Protein AF-A0A6N6KX99-F1 (afdb_monomer_lite)

Secondary structure (DSSP, 8-state):
---HHHHHHHHHHHHHHHHHS------TTTHHHHHHHHHHHT--HHHHHHHHHHHHHHHHHHHHHHHHHHHHS-HHHHHHHHHHHTT--HHHHHHHHT--HHHHHHHHHHHHHHTT-SSHHHHHHHTTTS-HHHHHHHH-----

Sequence (144 aa):
MTSGFDYIFSNLSNAVQRELGVQIRLRSEHAPILQNWAAQENRALEDVLDELIANAIQQRIDAESMIERWAQLTRREREVVALFSIDKSRGEIAEILTIEHNTVKAHLRNAVQHLDCESTREMRQKLLHVDFGEWVGKNIHLPA

Radius of gyration: 21.87 Å; chains: 1; bounding box: 52×35×57 Å

Foldseek 3Di:
DQPPVNVLLCVVQVVCCVPPVDGDDDDPVCVVVLVVVCVVVVHDSNVSVVVVVVVVVVLVVLVVLQVVLLVVQDPLLNQLLLCVLVVDDLVLSCVQVVHDSVVSVVSLVVSCVSSVHPDSVRSSVNCNPPPSVVVCVVRGDGDD

pLDDT: mean 84.64, std 11.53, range [38.94, 97.88]

Structure (mmCIF, N/CA/C/O backbone):
data_AF-A0A6N6KX99-F1
#
_entry.id   AF-A0A6N6KX99-F1
#
loop_
_atom_site.group_PDB
_atom_site.id
_atom_site.type_symbol
_atom_site.label_atom_id
_atom_site.label_alt_id
_atom_site.label_comp_id
_atom_site.label_asym_id
_atom_site.label_entity_id
_atom_site.label_seq_id
_atom_site.pdbx_PDB_ins_code
_atom_site.Cartn_x
_atom_site.Cartn_y
_atom_site.Cartn_z
_atom_site.occupancy
_atom_site.B_iso_or_equiv
_atom_site.auth_seq_id
_atom_site.auth_comp_id
_atom_site.auth_asym_id
_atom_site.auth_atom_id
_atom_site.pdbx_PDB_model_num
ATOM 1 N N . MET A 1 1 ? -33.598 3.088 28.800 1.00 38.94 1 MET A N 1
ATOM 2 C CA . MET A 1 1 ? -32.234 2.592 29.059 1.00 38.94 1 MET A CA 1
ATOM 3 C C . MET A 1 1 ? -31.400 3.013 27.870 1.00 38.94 1 MET A C 1
ATOM 5 O O . MET A 1 1 ? -31.535 2.411 26.817 1.00 38.94 1 MET A O 1
ATOM 9 N N . THR A 1 2 ? -30.681 4.125 27.986 1.00 43.47 2 THR A N 1
ATOM 10 C CA . THR A 1 2 ? -29.724 4.572 26.967 1.00 43.47 2 THR A CA 1
ATOM 11 C C . THR A 1 2 ? -28.639 3.509 26.887 1.00 43.47 2 THR A C 1
ATOM 13 O O . THR A 1 2 ? -28.094 3.120 27.922 1.00 43.47 2 THR A O 1
ATOM 16 N N . SER A 1 3 ? -28.396 2.963 25.698 1.00 61.66 3 SER A N 1
ATOM 17 C CA . SER A 1 3 ? -27.330 1.979 25.542 1.00 61.66 3 SER A CA 1
ATOM 18 C C . SER A 1 3 ? -25.988 2.669 25.809 1.00 61.66 3 SER A C 1
ATOM 20 O O . SER A 1 3 ? -25.853 3.869 25.560 1.00 61.66 3 SER A O 1
ATOM 22 N N . GLY A 1 4 ? -24.982 1.940 26.305 1.00 58.44 4 GLY A N 1
ATOM 23 C CA . GLY A 1 4 ? -23.628 2.499 26.454 1.00 58.44 4 GLY A CA 1
ATOM 24 C C . GLY A 1 4 ? -23.116 3.116 25.144 1.00 58.44 4 GLY A C 1
ATOM 25 O O . GLY A 1 4 ? -22.428 4.128 25.157 1.00 58.44 4 GLY A O 1
ATOM 26 N N . PHE A 1 5 ? -23.577 2.589 24.007 1.00 59.16 5 PHE A N 1
ATOM 27 C CA . PHE A 1 5 ? -23.305 3.106 22.671 1.00 59.16 5 PHE A CA 1
ATOM 28 C C . PHE A 1 5 ? -23.847 4.522 22.422 1.00 59.16 5 PHE A C 1
ATOM 30 O O . PHE A 1 5 ? -23.134 5.345 21.856 1.00 59.16 5 PHE A O 1
ATOM 37 N N . ASP A 1 6 ? -25.063 4.842 22.872 1.00 60.97 6 ASP A N 1
ATOM 38 C CA . ASP A 1 6 ? -25.656 6.172 22.662 1.00 60.97 6 ASP A CA 1
ATOM 39 C C . ASP A 1 6 ? -24.866 7.261 23.398 1.00 60.97 6 ASP A C 1
ATOM 41 O O . ASP A 1 6 ? -24.700 8.373 22.895 1.00 60.97 6 ASP A O 1
ATOM 45 N N . TYR A 1 7 ? -24.342 6.930 24.580 1.00 61.94 7 TYR A N 1
ATOM 46 C CA . TYR A 1 7 ? -23.499 7.826 25.370 1.00 61.94 7 TYR A CA 1
ATOM 47 C C . TYR A 1 7 ? -22.131 8.046 24.707 1.00 61.94 7 TYR A C 1
ATOM 49 O O . TYR A 1 7 ? -21.669 9.181 24.585 1.00 61.94 7 TYR A O 1
ATOM 57 N N . ILE A 1 8 ? -21.520 6.973 24.204 1.00 61.31 8 ILE A N 1
ATOM 58 C CA . ILE A 1 8 ? -20.190 6.995 23.584 1.00 61.31 8 ILE A CA 1
ATOM 59 C C . ILE A 1 8 ? -20.206 7.691 22.227 1.00 61.31 8 ILE A C 1
ATOM 61 O O . ILE A 1 8 ? -19.396 8.584 21.979 1.00 61.31 8 ILE A O 1
ATOM 65 N N . PHE A 1 9 ? -21.164 7.346 21.364 1.00 64.88 9 PHE A N 1
ATOM 66 C CA . PHE A 1 9 ? -21.318 7.998 20.068 1.00 64.88 9 PHE A CA 1
ATOM 67 C C . PHE A 1 9 ? -21.608 9.488 20.230 1.00 64.88 9 PHE A C 1
ATOM 69 O O . PHE A 1 9 ? -21.065 10.304 19.489 1.00 64.88 9 PHE A O 1
ATOM 76 N N . SER A 1 10 ? -22.398 9.858 21.242 1.00 64.88 10 SER A N 1
ATOM 77 C CA . SER A 1 10 ? -22.610 11.263 21.578 1.00 64.88 10 SER A CA 1
ATOM 78 C C . SER A 1 10 ? -21.299 11.942 21.967 1.00 64.88 10 SER A C 1
ATOM 80 O O . SER A 1 10 ? -21.032 13.032 21.482 1.00 64.88 10 SER A O 1
ATOM 82 N N . ASN A 1 11 ? -20.445 11.314 22.780 1.00 67.38 11 ASN A N 1
ATOM 83 C CA . ASN A 1 11 ? -19.162 11.901 23.179 1.00 67.38 11 ASN A CA 1
ATOM 84 C C . ASN A 1 11 ? -18.187 12.059 22.006 1.00 67.38 11 ASN A C 1
ATOM 86 O O . ASN A 1 11 ? -17.664 13.155 21.812 1.00 67.38 11 ASN A O 1
ATOM 90 N N . LEU A 1 12 ? -18.007 11.021 21.186 1.00 67.44 12 LEU A N 1
ATOM 91 C CA . LEU A 1 12 ? -17.147 11.069 20.001 1.00 67.44 12 LEU A CA 1
ATOM 92 C C . LEU A 1 12 ? -17.678 12.068 18.962 1.00 67.44 12 LEU A C 1
ATOM 94 O O . LEU A 1 12 ? -16.941 12.925 18.480 1.00 67.44 12 LEU A O 1
ATOM 98 N N . SER A 1 13 ? -18.980 12.026 18.664 1.00 70.81 13 SER A N 1
ATOM 99 C CA . SER A 1 13 ? -19.617 12.989 17.762 1.00 70.81 13 SER A CA 1
ATOM 100 C C . SER A 1 13 ? -19.522 14.416 18.301 1.00 70.81 13 SER A C 1
ATOM 102 O O . SER A 1 13 ? -19.369 15.342 17.510 1.00 70.81 13 SER A O 1
ATOM 104 N N . ASN A 1 14 ? -19.610 14.619 19.618 1.00 69.38 14 ASN A N 1
ATOM 105 C CA . ASN A 1 14 ? -19.468 15.936 20.235 1.00 69.38 14 ASN A CA 1
ATOM 106 C C . ASN A 1 14 ? -18.024 16.440 20.178 1.00 69.38 14 ASN A C 1
ATOM 108 O O . ASN A 1 14 ? -17.819 17.624 19.920 1.00 69.38 14 ASN A O 1
ATOM 112 N N . ALA A 1 15 ? -17.036 15.575 20.418 1.00 69.12 15 ALA A N 1
ATOM 113 C CA . ALA A 1 15 ? -15.623 15.923 20.309 1.00 69.12 15 ALA A CA 1
ATOM 114 C C . ALA A 1 15 ? -15.286 16.344 18.873 1.00 69.12 15 ALA A C 1
ATOM 116 O O . ALA A 1 15 ? -14.822 17.461 18.653 1.00 69.12 15 ALA A O 1
ATOM 117 N N . VAL A 1 16 ? -15.664 15.527 17.886 1.00 68.31 16 VAL A N 1
ATOM 118 C CA . VAL A 1 16 ? -15.433 15.842 16.470 1.00 68.31 16 VAL A CA 1
ATOM 119 C C . VAL A 1 16 ? -16.204 17.087 16.025 1.00 68.31 16 VAL A C 1
ATOM 121 O O . VAL A 1 16 ? -15.660 17.927 15.308 1.00 68.31 16 VAL A O 1
ATOM 124 N N . GLN A 1 17 ? -17.437 17.279 16.496 1.00 70.75 17 GLN A N 1
ATOM 125 C CA . GLN A 1 17 ? -18.192 18.497 16.205 1.00 70.75 17 GLN A CA 1
ATOM 126 C C . GLN A 1 17 ? -17.527 19.749 16.796 1.00 70.75 17 GLN A C 1
ATOM 128 O O . GLN A 1 17 ? -17.575 20.805 16.170 1.00 70.75 17 GLN A O 1
ATOM 133 N N . ARG A 1 18 ? -16.936 19.665 17.993 1.00 74.94 18 ARG A N 1
ATOM 134 C CA . ARG A 1 18 ? -16.252 20.801 18.633 1.00 74.94 18 ARG A CA 1
ATOM 135 C C . ARG A 1 18 ? -14.935 21.139 17.953 1.00 74.94 18 ARG A C 1
ATOM 137 O O . ARG A 1 18 ? -14.651 22.316 17.769 1.00 74.94 18 ARG A O 1
ATOM 144 N N . GLU A 1 19 ? -14.146 20.127 17.616 1.00 82.12 19 GLU A N 1
ATOM 145 C CA . GLU A 1 19 ? -12.802 20.330 17.075 1.00 82.12 19 GLU A CA 1
ATOM 146 C C . GLU A 1 19 ? -12.813 20.610 15.573 1.00 82.12 19 GLU A C 1
ATOM 148 O O . GLU A 1 19 ? -12.091 21.485 15.104 1.00 82.12 19 GLU A O 1
ATOM 153 N N . LEU A 1 20 ? -13.656 19.901 14.819 1.00 74.81 20 LEU A N 1
ATOM 154 C CA . LEU A 1 20 ? -13.657 19.942 13.356 1.00 74.81 20 LEU A CA 1
ATOM 155 C C . LEU A 1 20 ? -14.934 20.551 12.767 1.00 74.81 20 LEU A C 1
ATOM 157 O O . LEU A 1 20 ? -15.001 20.780 11.563 1.00 74.81 20 LEU A O 1
ATOM 161 N N . GLY A 1 21 ? -15.962 20.823 13.577 1.00 75.00 21 GLY A N 1
ATOM 162 C CA . GLY A 1 21 ? -17.228 21.381 13.091 1.00 75.00 21 GLY A CA 1
ATOM 163 C C . GLY A 1 21 ? -18.085 20.397 12.287 1.00 75.00 21 GLY A C 1
ATOM 164 O O . GLY A 1 21 ? -19.087 20.811 11.702 1.00 75.00 21 GLY A O 1
ATOM 165 N N . VAL A 1 22 ? -17.715 19.112 12.254 1.00 73.19 22 VAL A N 1
ATOM 166 C CA . VAL A 1 22 ? -18.356 18.077 11.430 1.00 73.19 22 VAL A CA 1
ATOM 167 C C . VAL A 1 22 ? -19.142 17.097 12.298 1.00 73.19 22 VAL A C 1
ATOM 169 O O . VAL A 1 22 ? -18.647 16.609 13.311 1.00 73.19 22 VAL A O 1
ATOM 172 N N . GLN A 1 23 ? -20.351 16.740 11.854 1.00 7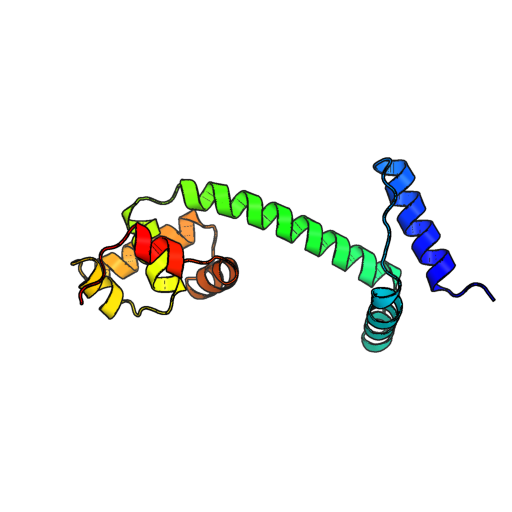0.75 23 GLN A N 1
ATOM 173 C CA . GLN A 1 23 ? -21.107 15.632 12.436 1.00 70.75 23 GLN A CA 1
ATOM 174 C C . GLN A 1 23 ? -20.702 14.313 11.779 1.00 70.75 23 GLN A C 1
ATOM 176 O O . GLN A 1 23 ? -20.967 14.095 10.593 1.00 70.75 23 GLN A O 1
ATOM 181 N N . ILE A 1 24 ? -20.120 13.403 12.557 1.00 69.00 24 ILE A N 1
ATOM 182 C CA . ILE A 1 24 ? -19.917 12.022 12.115 1.00 69.00 24 ILE A CA 1
ATOM 183 C C . ILE A 1 24 ? -21.241 11.274 12.253 1.00 69.00 24 ILE A C 1
ATOM 185 O O . ILE A 1 24 ? -21.887 11.334 13.293 1.00 69.00 24 ILE A O 1
ATOM 189 N N . ARG A 1 25 ? -21.644 10.543 11.208 1.00 69.25 25 ARG A N 1
ATOM 190 C CA . ARG A 1 25 ? -22.772 9.604 11.256 1.00 69.25 25 ARG A CA 1
ATOM 191 C C . ARG A 1 25 ? -22.254 8.183 11.086 1.00 69.25 25 ARG A C 1
ATOM 193 O O . ARG A 1 25 ? -21.885 7.798 9.979 1.00 69.25 25 ARG A O 1
ATOM 200 N N . LEU A 1 26 ? -22.265 7.397 12.161 1.00 68.44 2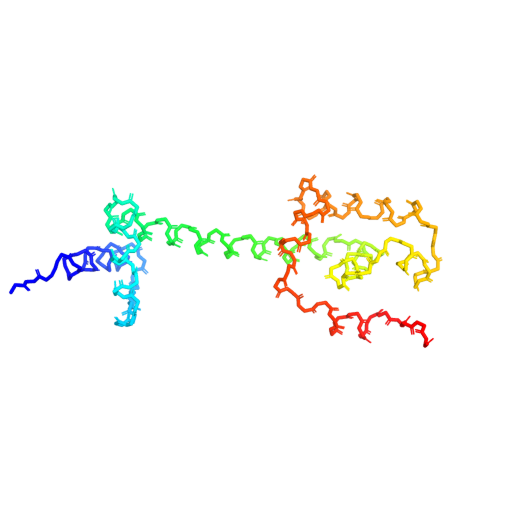6 LEU A N 1
ATOM 201 C CA . LEU A 1 26 ? -22.137 5.947 12.044 1.00 68.44 26 LEU A CA 1
ATOM 202 C C . LEU A 1 26 ? -23.463 5.389 11.541 1.00 68.44 26 LEU A C 1
ATOM 204 O O . LEU A 1 26 ? -24.526 5.692 12.086 1.00 68.44 26 LEU A O 1
ATOM 208 N N . ARG A 1 27 ? -23.408 4.577 10.487 1.00 72.88 27 ARG A N 1
ATOM 209 C CA . ARG A 1 27 ? -24.589 3.838 10.050 1.00 72.88 27 ARG A CA 1
ATOM 210 C C . ARG A 1 27 ? -24.924 2.760 11.081 1.00 72.88 27 ARG A C 1
ATOM 212 O O . ARG A 1 27 ? -24.023 2.159 11.671 1.00 72.88 27 ARG A O 1
ATOM 219 N N . SER A 1 28 ? -26.214 2.527 11.308 1.00 68.31 28 SER A N 1
ATOM 220 C CA . SER A 1 28 ? -26.716 1.649 12.374 1.00 68.31 28 SER A CA 1
ATOM 221 C C . SER A 1 28 ? -26.226 0.203 12.259 1.00 68.31 28 SER A C 1
ATOM 223 O O . SER A 1 28 ? -26.098 -0.483 13.268 1.00 68.31 28 SER A O 1
ATOM 225 N N . GLU A 1 29 ? -25.903 -0.253 11.048 1.00 78.88 29 GLU A N 1
ATOM 226 C CA . GLU A 1 29 ? -25.367 -1.588 10.778 1.00 78.88 29 GLU A CA 1
ATOM 227 C C . GLU A 1 29 ? -23.961 -1.828 11.355 1.00 78.88 29 GLU A C 1
ATOM 229 O O . GLU A 1 29 ? -23.587 -2.976 11.584 1.00 78.88 29 GLU A O 1
ATOM 234 N N . HIS A 1 30 ? -23.183 -0.777 11.630 1.00 80.56 30 HIS A N 1
ATOM 235 C CA . HIS A 1 30 ? -21.811 -0.917 12.133 1.00 80.56 30 HIS A CA 1
ATOM 236 C C . HIS A 1 30 ? -21.747 -1.062 13.658 1.00 80.56 30 HIS A C 1
ATOM 238 O O . HIS A 1 30 ? -20.817 -1.669 14.183 1.00 80.56 30 HIS A O 1
ATOM 244 N N . ALA A 1 31 ? -22.752 -0.555 14.377 1.00 77.00 31 ALA A N 1
ATOM 245 C CA . ALA A 1 31 ? -22.805 -0.586 15.837 1.00 77.00 31 ALA A CA 1
ATOM 246 C C . ALA A 1 31 ? -22.659 -1.998 16.447 1.00 77.00 31 ALA A C 1
ATOM 248 O O . ALA A 1 31 ? -21.797 -2.170 17.312 1.00 77.00 31 ALA A O 1
ATOM 249 N N . PRO A 1 32 ? -23.417 -3.028 16.011 1.00 82.19 32 PRO A N 1
ATOM 250 C CA . PRO A 1 32 ? -23.274 -4.367 16.584 1.00 82.19 32 PRO A CA 1
ATOM 251 C C . PRO A 1 32 ? -21.918 -5.011 16.262 1.00 82.19 32 PRO A C 1
ATOM 253 O O . PRO A 1 32 ? -21.420 -5.806 17.054 1.00 82.19 32 PRO A O 1
ATOM 256 N N . ILE A 1 33 ? -21.300 -4.656 15.130 1.00 85.81 33 ILE A N 1
ATOM 257 C CA . ILE A 1 33 ? -19.975 -5.159 14.741 1.00 85.81 33 ILE A CA 1
ATOM 258 C C . ILE A 1 33 ? -18.918 -4.623 15.711 1.00 85.81 33 ILE A C 1
ATOM 260 O O . ILE A 1 33 ? -18.164 -5.402 16.287 1.00 85.81 33 ILE A O 1
ATOM 264 N N . LEU A 1 34 ? -18.921 -3.309 15.948 1.00 84.12 34 LEU A N 1
ATOM 265 C CA . LEU A 1 34 ? -17.957 -2.650 16.830 1.00 84.12 34 LEU A CA 1
ATOM 266 C C . LEU A 1 34 ? -18.102 -3.102 18.288 1.00 84.12 34 LEU A C 1
ATOM 268 O O . LEU A 1 34 ? -17.105 -3.340 18.963 1.00 84.12 34 LEU A O 1
ATOM 272 N N . GLN A 1 35 ? -19.338 -3.283 18.764 1.00 83.75 35 GLN A N 1
ATOM 273 C CA . GLN A 1 35 ? -19.590 -3.825 20.103 1.00 83.75 35 GLN A CA 1
ATOM 274 C C . GLN A 1 35 ? -19.068 -5.256 20.253 1.00 83.75 35 GLN A C 1
ATOM 276 O O . GLN A 1 35 ? -18.515 -5.598 21.294 1.00 83.75 35 GLN A O 1
ATOM 281 N N . ASN A 1 36 ? -19.228 -6.088 19.221 1.00 88.88 36 ASN A N 1
ATOM 282 C CA . ASN A 1 36 ? -18.717 -7.453 19.237 1.00 88.88 36 ASN A CA 1
ATOM 283 C C . ASN A 1 36 ? -17.182 -7.475 19.257 1.00 88.88 36 ASN A C 1
ATOM 285 O O . ASN A 1 36 ? -16.610 -8.237 20.025 1.00 88.88 36 ASN A O 1
ATOM 289 N N . TRP A 1 37 ? -16.513 -6.613 18.486 1.00 88.81 37 TRP A N 1
ATOM 290 C CA . TRP A 1 37 ? -15.050 -6.486 18.525 1.00 88.81 37 TRP A CA 1
ATOM 291 C C . TRP A 1 37 ? -14.549 -6.038 19.898 1.00 88.81 37 TRP A C 1
ATOM 293 O O . TRP A 1 37 ? -13.710 -6.711 20.488 1.00 88.81 37 TRP A O 1
ATOM 303 N N . ALA A 1 38 ? -15.140 -4.982 20.464 1.00 89.00 38 ALA A N 1
ATOM 304 C CA . ALA A 1 38 ? -14.801 -4.511 21.807 1.00 89.00 38 ALA A CA 1
ATOM 305 C C . ALA A 1 38 ? -14.986 -5.612 22.869 1.00 89.00 38 ALA A C 1
ATOM 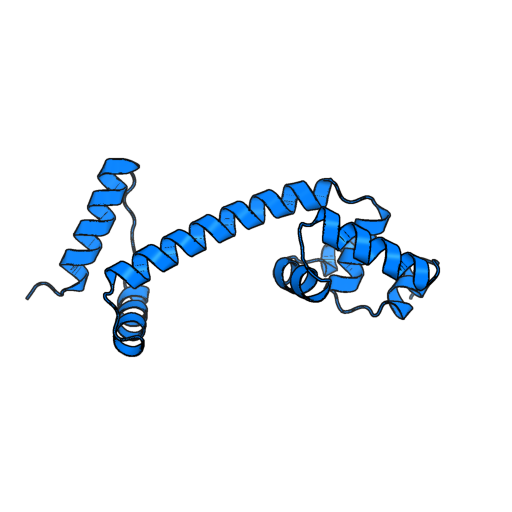307 O O . ALA A 1 38 ? -14.112 -5.827 23.710 1.00 89.00 38 ALA A O 1
ATOM 308 N N . ALA A 1 39 ? -16.089 -6.367 22.794 1.00 90.00 39 ALA A N 1
ATOM 309 C CA . ALA A 1 39 ? -16.358 -7.480 23.701 1.00 90.00 39 ALA A CA 1
ATOM 310 C C . ALA A 1 39 ? -15.381 -8.655 23.516 1.00 90.00 39 ALA A C 1
ATOM 312 O O . ALA A 1 39 ? -14.932 -9.228 24.506 1.00 90.00 39 ALA A O 1
ATOM 313 N N . GLN A 1 40 ? -15.039 -9.011 22.273 1.00 90.75 40 GLN A N 1
ATOM 314 C CA . GLN A 1 40 ? -14.086 -10.085 21.963 1.00 90.75 40 GLN A CA 1
ATOM 315 C C . GLN A 1 40 ? -12.670 -9.755 22.431 1.00 90.75 40 GLN A C 1
ATOM 317 O O . GLN A 1 40 ? -11.968 -10.630 22.931 1.00 90.75 40 GLN A O 1
ATOM 322 N N . GLU A 1 41 ? -12.263 -8.496 22.291 1.00 87.75 41 GLU A N 1
ATOM 323 C CA . GLU A 1 41 ? -10.940 -8.019 22.689 1.00 87.75 41 GLU A CA 1
ATOM 324 C C . GLU A 1 41 ? -10.872 -7.604 24.167 1.00 87.75 41 GLU A C 1
ATOM 326 O O . GLU A 1 41 ? -9.792 -7.294 24.666 1.00 87.75 41 GLU A O 1
ATOM 331 N N . ASN A 1 42 ? -12.004 -7.623 24.884 1.00 91.44 42 ASN A N 1
ATOM 332 C CA . ASN A 1 42 ? -12.142 -7.129 26.256 1.00 91.44 42 ASN A CA 1
ATOM 333 C C . ASN A 1 42 ? -11.608 -5.687 26.418 1.00 91.44 42 ASN A C 1
ATOM 335 O O . ASN A 1 42 ? -10.866 -5.378 27.353 1.00 91.44 42 ASN A O 1
ATOM 339 N N . ARG A 1 43 ? -11.975 -4.813 25.475 1.00 87.88 43 ARG A N 1
ATOM 340 C CA . ARG A 1 43 ? -11.575 -3.398 25.400 1.00 87.88 43 ARG A CA 1
ATOM 341 C C . ARG A 1 43 ? -12.795 -2.484 25.476 1.00 87.88 43 ARG A C 1
ATOM 343 O O . ARG A 1 43 ? -13.913 -2.910 25.181 1.00 87.88 43 ARG A O 1
ATOM 350 N N . ALA A 1 44 ? -12.590 -1.225 25.864 1.00 87.12 44 ALA A N 1
ATOM 351 C CA . ALA A 1 44 ? -13.648 -0.226 25.783 1.00 87.12 44 ALA A CA 1
ATOM 352 C C . ALA A 1 44 ? -13.974 0.070 24.311 1.00 87.12 44 ALA A C 1
ATOM 3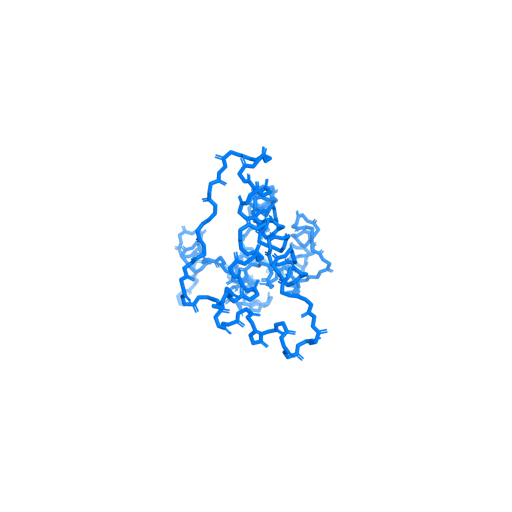54 O O . ALA A 1 44 ? -13.105 0.010 23.439 1.00 87.12 44 ALA A O 1
ATOM 355 N N . LEU A 1 45 ? -15.237 0.377 24.020 1.00 82.38 45 LEU A N 1
ATOM 356 C CA . LEU A 1 45 ? -15.666 0.669 22.651 1.00 82.38 45 LEU A CA 1
ATOM 357 C C . LEU A 1 45 ? -15.002 1.953 22.125 1.00 82.38 45 LEU A C 1
ATOM 359 O O . LEU A 1 45 ? -14.716 2.050 20.936 1.00 82.38 45 LEU A O 1
ATOM 363 N N . GLU A 1 46 ? -14.747 2.910 23.013 1.00 79.12 46 GLU A N 1
ATOM 364 C CA . GLU A 1 46 ? -13.998 4.139 22.763 1.00 79.12 46 GLU A CA 1
ATOM 365 C C . GLU A 1 46 ? -12.603 3.841 22.217 1.00 79.12 46 GLU A C 1
ATOM 367 O O . GLU A 1 46 ? -12.252 4.350 21.159 1.00 79.12 46 GLU A O 1
ATOM 372 N N . ASP A 1 47 ? -11.857 2.942 22.865 1.00 82.75 47 ASP A N 1
ATOM 373 C CA . ASP A 1 47 ? -10.499 2.586 22.442 1.00 82.75 47 ASP A CA 1
ATOM 374 C C . ASP A 1 47 ? -10.492 1.950 21.046 1.00 82.75 47 ASP A C 1
ATOM 376 O O . ASP A 1 47 ? -9.584 2.182 20.249 1.00 82.75 47 ASP A O 1
ATOM 380 N N . VAL A 1 48 ? -11.511 1.139 20.744 1.00 85.44 48 VAL A N 1
ATOM 381 C CA . VAL A 1 48 ? -11.685 0.529 19.419 1.00 85.44 48 VAL A CA 1
ATOM 382 C C . VAL A 1 48 ? -12.011 1.598 18.374 1.00 85.44 48 VAL A C 1
ATOM 384 O O . VAL A 1 48 ? -11.482 1.565 17.267 1.00 85.44 48 VAL A O 1
ATOM 387 N N . LEU A 1 49 ? -12.875 2.560 18.703 1.00 82.56 49 LEU A N 1
ATOM 388 C CA . LEU A 1 49 ? -13.242 3.651 17.800 1.00 82.56 49 LEU A CA 1
ATOM 389 C C . LEU A 1 49 ? -12.063 4.587 17.516 1.00 82.56 49 LEU A C 1
ATOM 391 O O . LEU A 1 49 ? -11.831 4.917 16.353 1.00 82.56 49 LEU A O 1
ATOM 395 N N . ASP A 1 50 ? -11.316 4.976 18.546 1.00 83.06 50 ASP A N 1
ATOM 396 C CA . ASP A 1 50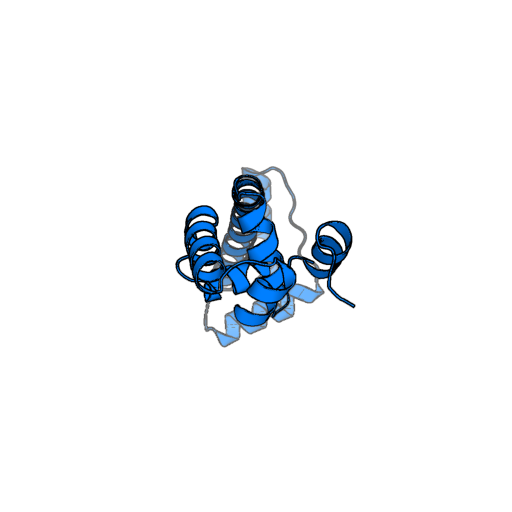 ? -10.141 5.838 18.418 1.00 83.06 50 ASP A CA 1
ATOM 397 C C . ASP A 1 50 ? -9.067 5.168 17.556 1.00 83.06 50 ASP A C 1
ATOM 399 O O . ASP A 1 50 ? -8.529 5.792 16.639 1.00 83.06 50 ASP A O 1
ATOM 403 N N . GLU A 1 51 ? -8.815 3.874 17.769 1.00 85.06 51 GLU A N 1
ATOM 404 C CA . GLU A 1 51 ? -7.899 3.098 16.933 1.00 85.06 51 GLU A CA 1
ATOM 405 C C . GLU A 1 51 ? -8.373 3.026 15.474 1.00 85.06 51 GL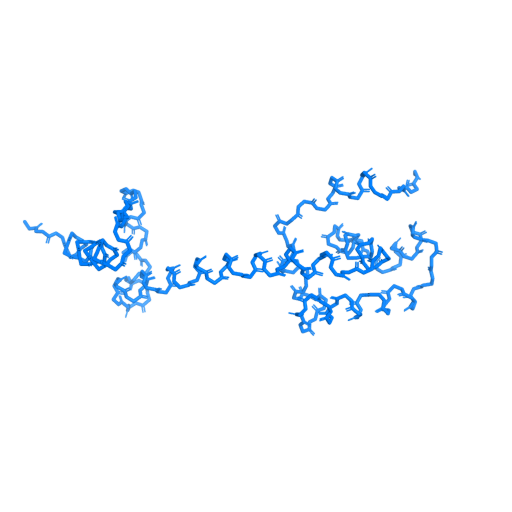U A C 1
ATOM 407 O O . GLU A 1 51 ? -7.581 3.228 14.553 1.00 85.06 51 GLU A O 1
ATOM 412 N N . LEU A 1 52 ? -9.661 2.770 15.230 1.00 85.38 52 LEU A N 1
ATOM 413 C CA . LEU A 1 52 ? -10.203 2.712 13.870 1.00 85.38 52 LEU A CA 1
ATOM 414 C C . LEU A 1 52 ? -10.097 4.056 13.147 1.00 85.38 52 LEU A C 1
ATOM 416 O O . LEU A 1 52 ? -9.773 4.082 11.959 1.00 85.38 52 LEU A O 1
ATOM 420 N N . ILE A 1 53 ? -10.346 5.164 13.847 1.00 84.75 53 ILE A N 1
ATOM 421 C CA . ILE A 1 53 ? -10.189 6.511 13.292 1.00 84.75 53 ILE A CA 1
ATOM 422 C C . ILE A 1 53 ? -8.717 6.785 12.988 1.00 84.75 53 ILE A C 1
ATOM 424 O O . ILE A 1 53 ? -8.405 7.211 11.876 1.00 84.75 53 ILE A O 1
ATOM 428 N N . ALA A 1 54 ? -7.814 6.495 13.928 1.00 84.81 54 ALA A N 1
ATOM 429 C CA . ALA A 1 54 ? -6.378 6.663 13.730 1.00 84.81 54 ALA A CA 1
ATOM 430 C C . ALA A 1 54 ? -5.881 5.851 12.524 1.00 84.81 54 ALA A C 1
ATOM 432 O O . ALA A 1 54 ? -5.212 6.395 11.645 1.00 84.81 54 ALA A O 1
ATOM 433 N N . ASN A 1 55 ? -6.292 4.586 12.419 1.00 83.75 55 ASN A N 1
ATOM 434 C CA . ASN A 1 55 ? -5.952 3.713 11.298 1.00 83.75 55 ASN A CA 1
ATOM 435 C C . ASN A 1 55 ? -6.520 4.232 9.970 1.00 83.75 55 ASN A C 1
ATOM 437 O O . ASN A 1 55 ? -5.811 4.233 8.967 1.00 83.75 55 ASN A O 1
ATOM 441 N N . ALA A 1 56 ? -7.770 4.704 9.939 1.00 81.56 56 ALA A N 1
ATOM 442 C CA . ALA A 1 56 ? -8.379 5.251 8.726 1.00 81.56 56 ALA A CA 1
ATOM 443 C C . ALA A 1 56 ? -7.683 6.539 8.250 1.00 81.56 56 ALA A C 1
ATOM 445 O O . ALA A 1 56 ? -7.479 6.726 7.048 1.00 81.56 56 ALA A O 1
ATOM 446 N N . ILE A 1 57 ? -7.293 7.417 9.181 1.00 85.75 57 ILE A N 1
ATOM 447 C CA . ILE A 1 57 ? -6.516 8.625 8.879 1.00 85.75 57 ILE A CA 1
ATOM 448 C C . ILE A 1 57 ? -5.133 8.238 8.352 1.00 85.75 57 ILE A C 1
ATOM 450 O O . ILE A 1 57 ? -4.730 8.725 7.296 1.00 85.75 57 ILE A O 1
ATOM 454 N N . GLN A 1 58 ? -4.432 7.328 9.035 1.00 82.75 58 GLN A N 1
ATOM 455 C CA . GLN A 1 58 ? -3.100 6.888 8.626 1.00 82.75 58 GLN A CA 1
ATOM 456 C C . GLN A 1 58 ? -3.122 6.240 7.238 1.00 82.75 58 GLN A C 1
ATOM 458 O O . GLN A 1 58 ? -2.315 6.598 6.388 1.00 82.75 58 GLN A O 1
ATOM 463 N N . GLN A 1 59 ? -4.104 5.377 6.956 1.00 81.25 59 GLN A N 1
ATOM 464 C CA . GLN A 1 59 ? -4.295 4.792 5.624 1.00 81.25 59 GLN A CA 1
ATOM 465 C C . GLN A 1 59 ? -4.444 5.859 4.535 1.00 81.25 59 GLN A C 1
ATOM 467 O O . GLN A 1 59 ? -3.967 5.670 3.416 1.00 81.25 59 GLN A O 1
ATOM 472 N N . ARG A 1 60 ? -5.099 6.987 4.840 1.00 81.56 60 ARG A N 1
ATOM 473 C CA . ARG A 1 60 ? -5.259 8.091 3.889 1.00 81.56 60 ARG A CA 1
ATOM 474 C C . ARG A 1 60 ? -3.941 8.824 3.641 1.00 81.56 60 ARG A C 1
ATOM 476 O O . ARG A 1 60 ? -3.602 9.052 2.484 1.00 81.56 60 ARG A O 1
ATOM 483 N N . ILE A 1 61 ? -3.201 9.131 4.706 1.00 83.56 61 ILE A N 1
ATOM 484 C CA . ILE A 1 61 ? -1.873 9.760 4.636 1.00 83.56 61 ILE A CA 1
ATOM 485 C C . ILE A 1 61 ? -0.905 8.879 3.837 1.00 83.56 61 ILE A C 1
ATOM 487 O O . ILE A 1 61 ? -0.193 9.364 2.953 1.00 83.56 61 ILE A O 1
ATOM 491 N N . ASP A 1 62 ? -0.908 7.574 4.107 1.00 82.94 62 ASP A N 1
ATOM 492 C CA . ASP A 1 62 ? -0.060 6.605 3.418 1.00 82.94 62 ASP A CA 1
ATOM 493 C C . ASP A 1 62 ? -0.425 6.503 1.933 1.00 82.94 62 ASP A C 1
ATOM 495 O O . ASP A 1 62 ? 0.465 6.450 1.083 1.00 82.94 62 ASP A O 1
ATOM 499 N N . ALA A 1 63 ? -1.720 6.517 1.598 1.00 78.75 63 ALA A N 1
ATOM 500 C CA . ALA A 1 63 ? -2.183 6.497 0.213 1.00 78.75 63 ALA A CA 1
ATOM 501 C C . ALA A 1 63 ? -1.756 7.755 -0.562 1.00 78.75 63 ALA A C 1
ATOM 503 O O . ALA A 1 63 ? -1.292 7.645 -1.697 1.00 78.75 63 ALA A O 1
ATOM 504 N N . GLU A 1 64 ? -1.870 8.939 0.044 1.00 81.25 64 GLU A N 1
ATOM 505 C CA . GLU A 1 64 ? -1.409 10.200 -0.554 1.00 81.25 64 GLU A CA 1
ATOM 506 C C . GLU A 1 64 ? 0.111 10.186 -0.767 1.00 81.25 64 GLU A C 1
ATOM 508 O O . GLU A 1 64 ? 0.589 10.422 -1.879 1.00 81.25 64 GLU A O 1
ATOM 513 N N . SER A 1 65 ? 0.864 9.775 0.254 1.00 85.94 65 SER A N 1
ATOM 514 C CA . SER A 1 65 ? 2.323 9.629 0.178 1.00 85.94 65 SER A CA 1
ATOM 515 C C . SER A 1 65 ? 2.750 8.607 -0.883 1.00 85.94 65 SER A C 1
ATOM 517 O O . SER A 1 65 ? 3.746 8.796 -1.582 1.00 85.94 65 SER A O 1
ATOM 519 N N . MET A 1 66 ? 1.995 7.516 -1.046 1.00 84.25 66 MET A N 1
ATOM 520 C CA . MET A 1 66 ? 2.253 6.492 -2.060 1.00 84.25 66 MET A CA 1
ATOM 521 C C . MET A 1 66 ? 2.102 7.044 -3.481 1.00 84.25 66 MET A C 1
ATOM 523 O O . MET A 1 66 ? 2.910 6.704 -4.345 1.00 84.25 66 MET A O 1
ATOM 527 N N . ILE A 1 67 ? 1.116 7.911 -3.735 1.00 83.81 67 ILE A N 1
ATOM 528 C CA . ILE A 1 67 ? 0.937 8.563 -5.044 1.00 83.81 67 ILE A CA 1
ATOM 529 C C . ILE A 1 67 ? 2.155 9.431 -5.379 1.00 83.81 67 ILE A C 1
ATOM 531 O O . ILE A 1 67 ? 2.681 9.356 -6.494 1.00 83.81 67 ILE A O 1
ATOM 535 N N . GLU A 1 68 ? 2.639 10.219 -4.418 1.00 87.12 68 GLU A N 1
ATOM 536 C CA . GLU A 1 68 ? 3.825 11.061 -4.602 1.00 87.12 68 GLU A CA 1
ATOM 537 C C . GLU A 1 68 ? 5.082 10.223 -4.865 1.00 87.12 68 GLU A C 1
ATOM 539 O O . GLU A 1 68 ? 5.815 10.471 -5.826 1.00 87.12 68 GLU A O 1
ATOM 544 N N . ARG A 1 69 ? 5.303 9.174 -4.067 1.00 91.12 69 ARG A N 1
ATOM 545 C CA . ARG A 1 69 ? 6.440 8.253 -4.224 1.00 91.12 69 ARG A CA 1
ATOM 546 C C . ARG A 1 69 ? 6.381 7.494 -5.551 1.00 91.12 69 ARG A C 1
ATOM 548 O O . ARG A 1 69 ? 7.392 7.357 -6.238 1.00 91.12 69 ARG A O 1
ATOM 555 N N . TRP A 1 70 ? 5.192 7.068 -5.975 1.00 90.38 70 TRP A N 1
ATOM 556 C CA . TRP A 1 70 ? 4.971 6.447 -7.282 1.00 90.38 70 TRP A CA 1
ATOM 557 C C . TRP A 1 70 ? 5.336 7.383 -8.445 1.00 90.38 70 TRP A C 1
ATOM 559 O O . TRP A 1 70 ? 5.913 6.952 -9.452 1.00 90.38 70 TRP A O 1
ATOM 569 N N . ALA A 1 71 ? 5.040 8.680 -8.318 1.00 88.19 71 ALA A N 1
ATOM 570 C CA . ALA A 1 71 ? 5.408 9.675 -9.323 1.00 88.19 71 ALA A CA 1
ATOM 571 C C . ALA A 1 71 ? 6.933 9.855 -9.441 1.00 88.19 71 ALA A C 1
ATOM 573 O O . ALA A 1 71 ? 7.435 10.074 -10.548 1.00 88.19 71 ALA A O 1
ATOM 574 N N . GLN A 1 72 ? 7.666 9.695 -8.334 1.00 91.38 72 GLN A N 1
ATOM 575 C CA . GLN A 1 72 ? 9.129 9.795 -8.289 1.00 91.38 72 GLN A CA 1
ATOM 576 C C . GLN A 1 72 ? 9.855 8.580 -8.881 1.00 91.38 72 GLN A C 1
ATOM 578 O O . GLN A 1 72 ? 11.013 8.706 -9.280 1.00 91.38 72 GLN A O 1
ATOM 583 N N . LEU A 1 73 ? 9.190 7.424 -8.988 1.00 94.56 73 LEU A N 1
ATOM 584 C CA . LEU A 1 73 ? 9.772 6.257 -9.644 1.00 94.56 73 LEU A CA 1
ATOM 585 C C . LEU A 1 73 ? 10.205 6.586 -11.074 1.00 94.56 73 LEU A C 1
ATOM 587 O O . LEU A 1 73 ? 9.497 7.243 -11.844 1.00 94.56 73 LEU A O 1
ATOM 591 N N . THR A 1 74 ? 11.355 6.057 -11.478 1.00 95.38 74 THR A N 1
ATOM 592 C CA . THR A 1 74 ? 11.747 6.117 -12.886 1.00 95.38 74 THR A CA 1
ATOM 593 C C . THR A 1 74 ? 10.759 5.322 -13.739 1.00 95.38 74 THR A C 1
ATOM 595 O O . THR A 1 74 ? 10.054 4.430 -13.262 1.00 95.38 74 THR A O 1
ATOM 598 N N . ARG A 1 75 ? 10.730 5.592 -15.050 1.00 94.50 75 ARG A N 1
ATOM 599 C CA . ARG A 1 75 ? 9.893 4.819 -15.980 1.00 94.50 75 ARG A CA 1
ATOM 600 C C . ARG A 1 75 ? 10.120 3.306 -15.834 1.00 94.50 75 ARG A C 1
ATOM 602 O O . ARG A 1 75 ? 9.150 2.560 -15.759 1.00 94.50 75 ARG A O 1
ATOM 609 N N . ARG A 1 76 ? 11.382 2.869 -15.759 1.00 94.81 76 ARG A N 1
ATOM 610 C CA . ARG A 1 76 ? 11.735 1.445 -15.650 1.00 94.81 76 ARG A CA 1
ATOM 611 C C . ARG A 1 76 ? 11.355 0.845 -14.302 1.00 94.81 76 ARG A C 1
ATOM 613 O O . ARG A 1 76 ? 10.905 -0.293 -14.260 1.00 94.81 76 ARG A O 1
ATOM 620 N N . GLU A 1 77 ? 11.473 1.604 -13.217 1.00 96.31 77 GLU A N 1
ATOM 621 C CA . GLU A 1 77 ? 10.978 1.169 -11.908 1.00 96.31 77 GLU A CA 1
ATOM 622 C C . GLU A 1 77 ? 9.459 0.991 -11.917 1.00 96.31 77 GLU A C 1
ATOM 624 O O . GLU A 1 77 ? 8.988 -0.051 -11.472 1.00 96.31 77 GLU A O 1
ATOM 629 N N . ARG A 1 78 ? 8.693 1.931 -12.493 1.00 95.88 78 ARG A N 1
ATOM 630 C CA . ARG A 1 78 ? 7.230 1.792 -12.621 1.00 95.88 78 ARG A CA 1
ATOM 631 C C . ARG A 1 78 ? 6.829 0.550 -13.406 1.00 95.88 78 ARG A C 1
ATOM 633 O O . ARG A 1 78 ? 5.960 -0.188 -12.959 1.00 95.88 78 ARG A O 1
ATOM 640 N N . GLU A 1 79 ? 7.473 0.301 -14.546 1.00 96.31 79 GLU A N 1
ATOM 641 C CA . GLU A 1 79 ? 7.209 -0.886 -15.370 1.00 96.31 79 GLU A CA 1
ATOM 642 C C . GLU A 1 79 ? 7.482 -2.185 -14.595 1.00 96.31 79 GLU A C 1
ATOM 644 O O . GLU A 1 79 ? 6.639 -3.082 -14.561 1.00 96.31 79 GLU A O 1
ATOM 649 N N . VAL A 1 80 ? 8.634 -2.269 -13.922 1.00 96.94 80 VAL A N 1
ATOM 650 C CA . VAL A 1 80 ? 9.024 -3.446 -13.133 1.00 96.94 80 VAL A CA 1
ATOM 651 C C . VAL A 1 80 ? 8.101 -3.656 -11.931 1.00 96.94 80 VAL A C 1
ATOM 653 O O . VAL A 1 80 ? 7.692 -4.788 -11.678 1.00 96.94 80 VAL A O 1
ATOM 656 N N . VAL A 1 81 ? 7.757 -2.595 -11.195 1.00 95.94 81 VAL A N 1
ATOM 657 C CA . VAL A 1 81 ? 6.848 -2.685 -10.043 1.00 95.94 81 VAL A CA 1
ATOM 658 C C . VAL A 1 81 ? 5.450 -3.089 -10.490 1.00 95.94 81 VAL A C 1
ATOM 660 O O . VAL A 1 81 ? 4.886 -4.000 -9.896 1.00 95.94 81 VAL A O 1
ATOM 663 N N . ALA A 1 82 ? 4.913 -2.482 -11.551 1.00 94.50 82 ALA A N 1
ATOM 664 C CA . ALA A 1 82 ? 3.582 -2.810 -12.052 1.00 94.50 82 ALA A CA 1
ATOM 665 C C . ALA A 1 82 ? 3.473 -4.292 -12.443 1.00 94.50 82 ALA A C 1
ATOM 667 O O . ALA A 1 82 ? 2.546 -4.972 -12.008 1.00 94.50 82 ALA A O 1
ATOM 668 N N . LEU A 1 83 ? 4.457 -4.820 -13.184 1.00 95.44 83 LEU A N 1
ATOM 669 C CA . LEU A 1 83 ? 4.502 -6.243 -13.536 1.00 95.44 83 LEU A CA 1
ATOM 670 C C . LEU A 1 83 ? 4.661 -7.139 -12.297 1.00 95.44 83 LEU A C 1
ATOM 672 O O . LEU A 1 83 ? 4.007 -8.174 -12.188 1.00 95.44 83 LEU A O 1
ATOM 676 N N . PHE A 1 84 ? 5.500 -6.739 -11.339 1.00 94.75 84 PHE A N 1
ATOM 677 C CA . PHE A 1 84 ? 5.691 -7.486 -10.096 1.00 94.75 84 PHE A CA 1
ATOM 678 C C . PHE A 1 84 ? 4.430 -7.513 -9.217 1.00 94.75 84 PHE A C 1
ATOM 680 O O . PHE A 1 84 ? 4.212 -8.496 -8.502 1.00 94.75 84 PHE A O 1
ATOM 687 N N . SER A 1 85 ? 3.612 -6.460 -9.260 1.00 91.50 85 SER A N 1
ATOM 688 C CA . SER A 1 85 ? 2.341 -6.354 -8.534 1.00 91.50 85 SER A CA 1
ATOM 689 C C . SER A 1 85 ? 1.228 -7.208 -9.145 1.00 91.50 85 SER A C 1
ATOM 691 O O . SER A 1 85 ? 0.359 -7.651 -8.406 1.00 91.50 85 SER A O 1
ATOM 693 N N . ILE A 1 86 ? 1.286 -7.519 -10.446 1.00 90.75 86 ILE A N 1
ATOM 694 C CA . ILE A 1 86 ? 0.386 -8.484 -11.114 1.00 90.75 86 ILE A CA 1
ATOM 695 C C . ILE A 1 86 ? 0.975 -9.906 -11.161 1.00 90.75 86 ILE A C 1
ATOM 697 O O . ILE A 1 86 ? 0.760 -10.661 -12.108 1.00 90.75 86 ILE A O 1
ATOM 701 N N . ASP A 1 87 ? 1.768 -10.252 -10.147 1.00 92.25 87 ASP A N 1
ATOM 702 C CA . ASP A 1 87 ? 2.349 -11.580 -9.932 1.00 92.25 87 ASP A CA 1
ATOM 703 C C . ASP A 1 87 ? 3.330 -12.099 -10.996 1.00 92.25 87 ASP A C 1
ATOM 705 O O . ASP A 1 87 ? 3.694 -13.276 -10.962 1.00 92.25 87 ASP A O 1
ATOM 709 N N . LYS A 1 88 ? 3.878 -11.243 -11.870 1.00 94.25 88 LYS A N 1
ATOM 710 C CA . LYS A 1 88 ? 4.978 -11.668 -12.748 1.00 94.25 88 LYS A CA 1
ATOM 711 C C . LYS A 1 88 ? 6.245 -11.960 -11.951 1.00 94.25 88 LYS A C 1
ATOM 713 O O . LYS A 1 88 ? 6.686 -11.180 -11.099 1.00 94.25 88 LYS A O 1
ATOM 718 N N . SER A 1 89 ? 6.864 -13.095 -12.254 1.00 95.44 89 SER A N 1
ATOM 719 C CA . SER A 1 89 ? 8.173 -13.460 -11.734 1.00 95.44 89 SER A CA 1
ATOM 720 C C . SER A 1 89 ? 9.256 -12.546 -12.306 1.00 95.44 89 SER A C 1
ATOM 722 O O . SER A 1 89 ? 9.124 -11.955 -13.374 1.00 95.44 89 SER A O 1
ATOM 724 N N . ARG A 1 90 ? 10.394 -12.450 -11.615 1.00 96.19 90 ARG A N 1
ATOM 725 C CA . ARG A 1 90 ? 11.531 -11.642 -12.088 1.00 96.19 90 ARG A CA 1
ATOM 726 C C . ARG A 1 90 ? 12.071 -12.115 -13.445 1.00 96.19 90 ARG A C 1
ATOM 728 O O . ARG A 1 90 ? 12.620 -11.295 -14.172 1.00 96.19 90 ARG A O 1
ATOM 735 N N . GLY A 1 91 ? 11.917 -13.405 -13.766 1.00 96.81 91 GLY A N 1
ATOM 736 C CA . GLY A 1 91 ? 12.252 -13.978 -15.074 1.00 96.81 91 GLY A CA 1
ATOM 737 C C . GLY A 1 91 ? 11.293 -13.503 -16.161 1.00 96.81 91 GLY A C 1
ATOM 738 O O . GLY A 1 91 ? 11.739 -12.909 -17.133 1.00 96.81 91 GLY A O 1
ATOM 739 N N . GLU A 1 92 ? 9.983 -13.632 -15.938 1.00 96.94 92 GLU A N 1
ATOM 740 C CA . GLU A 1 92 ? 8.974 -13.115 -16.875 1.00 96.94 92 GLU A CA 1
ATOM 741 C C . GLU A 1 92 ? 9.122 -11.603 -17.090 1.00 96.94 92 GLU A C 1
ATOM 743 O O . GLU A 1 92 ? 9.026 -11.123 -18.211 1.00 96.94 92 GLU A O 1
ATOM 748 N N . ILE A 1 93 ? 9.405 -10.830 -16.035 1.00 97.25 93 ILE A N 1
ATOM 749 C CA . ILE A 1 93 ? 9.641 -9.382 -16.153 1.00 97.25 93 ILE A CA 1
ATOM 750 C C . ILE A 1 93 ? 10.868 -9.093 -17.025 1.00 97.25 93 ILE A C 1
ATOM 752 O O . ILE A 1 93 ? 10.837 -8.173 -17.841 1.00 97.25 93 ILE A O 1
ATOM 756 N N . ALA A 1 94 ? 11.948 -9.858 -16.846 1.00 97.31 94 ALA A N 1
ATOM 757 C CA . ALA A 1 94 ? 13.168 -9.721 -17.634 1.00 97.31 94 ALA A CA 1
ATOM 758 C C . ALA A 1 94 ? 12.895 -9.975 -19.125 1.00 97.31 94 ALA A C 1
ATOM 760 O O . ALA A 1 94 ? 13.331 -9.195 -19.971 1.00 97.31 94 ALA A O 1
ATOM 761 N N . GLU A 1 95 ? 12.111 -11.010 -19.428 1.00 96.44 95 GLU A N 1
ATOM 762 C CA . GLU A 1 95 ? 11.675 -11.344 -20.786 1.00 96.44 95 GLU A CA 1
ATOM 763 C C . GLU A 1 95 ? 10.780 -10.245 -21.378 1.00 96.44 95 GLU A C 1
ATOM 765 O O . GLU A 1 95 ? 11.106 -9.693 -22.429 1.00 96.44 95 GLU A O 1
ATOM 770 N N . ILE A 1 96 ? 9.714 -9.855 -20.667 1.00 95.69 96 ILE A N 1
ATOM 771 C CA . ILE A 1 96 ? 8.745 -8.832 -21.103 1.00 95.69 96 ILE A CA 1
ATOM 772 C C . ILE A 1 96 ? 9.436 -7.495 -21.391 1.00 95.69 96 ILE A C 1
ATOM 774 O O . ILE A 1 96 ? 9.143 -6.843 -22.390 1.00 95.69 96 ILE A O 1
ATOM 778 N N . LEU A 1 97 ? 10.356 -7.068 -20.522 1.00 95.50 97 LEU A N 1
ATOM 779 C CA . LEU A 1 97 ? 11.028 -5.772 -20.651 1.00 95.50 97 LEU A CA 1
ATOM 780 C C . LEU A 1 97 ? 12.328 -5.830 -21.465 1.00 95.50 97 LEU A C 1
ATOM 782 O O . LEU A 1 97 ? 12.950 -4.779 -21.655 1.00 95.50 97 LEU A O 1
ATOM 786 N N . THR A 1 98 ? 12.727 -7.023 -21.926 1.00 95.88 98 THR A N 1
ATOM 787 C CA . THR A 1 98 ? 13.982 -7.297 -22.648 1.00 95.88 98 THR A CA 1
ATOM 788 C C . THR A 1 98 ? 15.203 -6.736 -21.905 1.00 95.88 98 THR A C 1
ATOM 790 O O . THR A 1 98 ? 16.006 -5.973 -22.443 1.00 95.88 98 THR A O 1
ATOM 793 N N . ILE A 1 99 ? 15.320 -7.079 -20.621 1.00 96.06 99 ILE A N 1
ATOM 794 C CA . ILE A 1 99 ? 16.428 -6.681 -19.739 1.00 96.06 99 ILE A CA 1
ATOM 795 C C . ILE A 1 99 ? 16.959 -7.889 -18.976 1.00 96.06 99 ILE A C 1
ATOM 797 O O . ILE A 1 99 ? 16.296 -8.913 -18.862 1.00 96.06 99 ILE A O 1
ATOM 801 N N . GLU A 1 100 ? 18.153 -7.776 -18.402 1.00 97.06 100 GLU A N 1
ATOM 802 C CA . GLU A 1 100 ? 18.702 -8.860 -17.591 1.00 97.06 100 GLU A CA 1
ATOM 803 C C . GLU A 1 100 ? 17.932 -9.054 -16.279 1.00 97.06 100 GLU A C 1
ATOM 805 O O . GLU A 1 100 ? 17.512 -8.100 -15.617 1.00 97.06 100 GLU A O 1
ATOM 810 N N . HIS A 1 101 ? 17.848 -10.304 -15.822 1.00 97.12 101 HIS A N 1
ATOM 811 C CA . HIS A 1 101 ? 17.254 -10.649 -14.529 1.00 97.12 101 HIS A CA 1
ATOM 812 C C . HIS A 1 101 ? 17.900 -9.888 -13.350 1.00 97.12 101 HIS A C 1
ATOM 814 O O . HIS A 1 101 ? 17.217 -9.480 -12.407 1.00 97.12 101 HIS A O 1
ATOM 820 N N . ASN A 1 102 ? 19.214 -9.639 -13.401 1.00 96.88 102 ASN A N 1
ATOM 821 C CA . ASN A 1 102 ? 19.907 -8.835 -12.387 1.00 96.88 102 ASN A CA 1
ATOM 822 C C . ASN A 1 102 ? 19.486 -7.358 -12.420 1.00 96.88 102 ASN A C 1
ATOM 824 O O . ASN A 1 102 ? 19.370 -6.735 -11.363 1.00 96.88 102 ASN A O 1
ATOM 828 N N . THR A 1 103 ? 19.171 -6.823 -13.599 1.00 97.38 103 THR A N 1
ATOM 829 C CA . THR A 1 103 ? 18.634 -5.468 -13.771 1.00 97.38 103 THR A CA 1
ATOM 830 C C . THR A 1 103 ? 17.226 -5.350 -13.190 1.00 97.38 103 THR A C 1
ATOM 832 O O . THR A 1 103 ? 16.937 -4.382 -12.489 1.00 97.38 103 THR A O 1
ATOM 835 N N . VAL A 1 104 ? 16.375 -6.373 -13.346 1.00 97.81 104 VAL A N 1
ATOM 836 C CA . VAL A 1 104 ? 15.068 -6.437 -12.658 1.00 97.81 104 VAL A CA 1
ATOM 837 C C . VAL A 1 104 ? 15.242 -6.381 -11.138 1.00 97.81 104 VAL A C 1
ATOM 839 O O . VAL A 1 104 ? 14.546 -5.627 -10.457 1.00 97.81 104 VAL A O 1
ATOM 842 N N . LYS A 1 105 ? 16.197 -7.143 -10.581 1.00 97.19 105 LYS A N 1
ATOM 843 C CA . LYS A 1 105 ? 16.495 -7.111 -9.136 1.00 97.19 105 LYS A CA 1
ATOM 844 C C . LYS A 1 105 ? 16.954 -5.724 -8.683 1.00 97.19 105 LYS A C 1
ATOM 846 O O . LYS A 1 105 ? 16.536 -5.282 -7.615 1.00 97.19 105 LYS A O 1
ATOM 851 N N . ALA A 1 106 ? 17.780 -5.047 -9.480 1.00 97.62 106 ALA A N 1
ATOM 852 C CA . ALA A 1 106 ? 18.230 -3.690 -9.189 1.00 97.62 106 ALA A CA 1
ATOM 853 C C . ALA A 1 106 ? 17.061 -2.690 -9.194 1.00 97.62 106 ALA A C 1
ATOM 855 O O . ALA A 1 106 ? 16.908 -1.950 -8.226 1.00 97.62 106 ALA A O 1
ATOM 856 N N . HIS A 1 107 ? 16.194 -2.728 -10.211 1.00 97.88 107 HIS A N 1
ATOM 857 C CA . HIS A 1 107 ? 15.004 -1.876 -10.272 1.00 97.88 107 HIS A CA 1
ATOM 858 C C . HIS A 1 107 ? 14.043 -2.126 -9.108 1.00 97.88 107 HIS A C 1
ATOM 860 O O . HIS A 1 107 ? 13.593 -1.168 -8.494 1.00 97.88 107 HIS A O 1
ATOM 866 N N . LEU A 1 108 ? 13.777 -3.387 -8.742 1.00 96.88 108 LEU A N 1
ATOM 867 C CA . LEU A 1 108 ? 12.936 -3.701 -7.580 1.00 96.88 108 LEU A CA 1
ATOM 868 C C . LEU A 1 108 ? 13.540 -3.184 -6.272 1.00 96.88 108 LEU A C 1
ATOM 870 O O . LEU A 1 108 ? 12.812 -2.680 -5.427 1.00 96.88 108 LEU A O 1
ATOM 874 N N . ARG A 1 109 ? 14.860 -3.297 -6.092 1.00 96.50 109 ARG A N 1
ATOM 875 C CA . ARG A 1 109 ? 15.533 -2.782 -4.893 1.00 96.50 109 ARG A CA 1
ATOM 876 C C . ARG A 1 109 ? 15.422 -1.260 -4.801 1.00 96.50 109 ARG A C 1
ATOM 878 O O . ARG A 1 109 ? 15.108 -0.751 -3.733 1.00 96.50 109 ARG A O 1
ATOM 885 N N . ASN A 1 110 ? 15.667 -0.555 -5.902 1.00 96.75 110 ASN A N 1
ATOM 886 C CA . ASN A 1 110 ? 15.561 0.902 -5.929 1.00 96.75 110 ASN A CA 1
ATOM 887 C C . ASN A 1 110 ? 14.108 1.348 -5.725 1.00 96.75 110 ASN A C 1
ATOM 889 O O . ASN A 1 110 ? 13.851 2.253 -4.943 1.00 96.75 110 ASN A O 1
ATOM 893 N N . ALA A 1 111 ? 13.148 0.659 -6.346 1.00 96.12 111 ALA A N 1
ATOM 894 C CA . ALA A 1 111 ? 11.732 0.937 -6.155 1.00 96.12 111 ALA A CA 1
ATOM 895 C C . ALA A 1 111 ? 11.280 0.723 -4.704 1.00 96.12 111 ALA A C 1
ATOM 897 O O . ALA A 1 111 ? 10.542 1.545 -4.183 1.00 96.12 111 ALA A O 1
ATOM 898 N N . VAL A 1 112 ? 11.756 -0.328 -4.029 1.00 95.44 112 VAL A N 1
ATOM 899 C CA . VAL A 1 112 ? 11.502 -0.548 -2.594 1.00 95.44 112 VAL A CA 1
ATOM 900 C C . VAL A 1 112 ? 11.996 0.640 -1.761 1.00 95.44 112 VAL A C 1
ATOM 902 O O . VAL A 1 112 ? 11.273 1.098 -0.885 1.00 95.44 112 VAL A O 1
ATOM 905 N N . GLN A 1 113 ? 13.173 1.190 -2.076 1.00 94.31 113 GLN A N 1
ATOM 906 C CA . GLN A 1 113 ? 13.696 2.384 -1.402 1.00 94.31 113 GLN A CA 1
ATOM 907 C C . GLN A 1 113 ? 12.872 3.639 -1.720 1.00 94.31 113 GLN A C 1
ATOM 909 O O . GLN A 1 113 ? 12.506 4.374 -0.811 1.00 94.31 113 GLN A O 1
ATOM 914 N N . HIS A 1 114 ? 12.543 3.877 -2.992 1.00 93.25 114 HIS A N 1
ATOM 915 C CA . HIS A 1 114 ? 11.751 5.039 -3.410 1.00 93.25 114 HIS A CA 1
ATOM 916 C C . HIS A 1 114 ? 10.309 5.004 -2.877 1.00 93.25 114 HIS A C 1
ATOM 918 O O . HIS A 1 114 ? 9.736 6.050 -2.584 1.00 93.25 114 HIS A O 1
ATOM 924 N N . LEU A 1 115 ? 9.723 3.814 -2.727 1.00 91.38 115 LEU A N 1
ATOM 925 C CA . LEU A 1 115 ? 8.386 3.616 -2.163 1.00 91.38 115 LEU A CA 1
ATOM 926 C C . LEU A 1 115 ? 8.383 3.510 -0.634 1.00 91.38 115 LEU A C 1
ATOM 928 O O . LEU A 1 115 ? 7.317 3.275 -0.063 1.00 91.38 115 LEU A O 1
ATOM 932 N N . ASP A 1 116 ? 9.538 3.686 0.018 1.00 91.06 116 ASP A N 1
ATOM 933 C CA . ASP A 1 116 ? 9.684 3.610 1.476 1.00 91.06 116 ASP A CA 1
ATOM 934 C C . ASP A 1 116 ? 9.080 2.305 2.029 1.00 91.06 116 ASP A C 1
ATOM 936 O O . ASP A 1 116 ? 8.141 2.267 2.830 1.00 91.06 116 ASP A O 1
ATOM 940 N N . CYS A 1 117 ? 9.555 1.203 1.454 1.00 92.25 117 CYS A N 1
ATOM 941 C CA . CYS A 1 117 ? 9.238 -0.155 1.855 1.00 92.25 117 CYS A CA 1
ATOM 942 C C . CYS A 1 117 ? 10.521 -0.822 2.364 1.00 92.25 117 CYS A C 1
ATOM 944 O O . CYS A 1 117 ? 11.615 -0.592 1.853 1.00 92.25 117 CYS A O 1
ATOM 946 N N . GLU A 1 118 ? 10.391 -1.724 3.320 1.00 93.19 118 GLU A N 1
ATOM 947 C CA . GLU A 1 118 ? 11.476 -2.543 3.852 1.00 93.19 118 GLU A CA 1
ATOM 948 C C . GLU A 1 118 ? 11.765 -3.749 2.951 1.00 93.19 118 GLU A C 1
ATOM 950 O O . GLU A 1 118 ? 12.860 -4.316 2.957 1.00 93.19 118 GLU A O 1
ATOM 955 N N . SER A 1 119 ? 10.781 -4.181 2.155 1.00 94.81 119 SER A N 1
ATOM 956 C CA . SER A 1 119 ? 10.927 -5.351 1.292 1.00 94.81 119 SER A CA 1
ATOM 957 C C . SER A 1 119 ? 10.030 -5.321 0.058 1.00 94.81 119 SER A C 1
ATOM 959 O O . SER A 1 119 ? 8.992 -4.666 0.017 1.00 94.81 119 SER A O 1
ATOM 961 N N . THR A 1 120 ? 10.367 -6.142 -0.945 1.00 92.88 120 THR A N 1
ATOM 962 C CA . THR A 1 120 ? 9.480 -6.368 -2.100 1.00 92.88 120 THR A CA 1
ATOM 963 C C . THR A 1 120 ? 8.141 -6.993 -1.701 1.00 92.88 120 THR A C 1
ATOM 965 O O . THR A 1 120 ? 7.161 -6.845 -2.422 1.00 92.88 120 THR A O 1
ATOM 968 N N . ARG A 1 121 ? 8.090 -7.709 -0.566 1.00 92.12 121 ARG A N 1
ATOM 969 C CA . ARG A 1 121 ? 6.845 -8.284 -0.042 1.00 92.12 121 ARG A CA 1
ATOM 970 C C . ARG A 1 121 ? 5.935 -7.183 0.490 1.00 92.12 121 ARG A C 1
ATOM 972 O O . ARG A 1 121 ? 4.768 -7.153 0.121 1.00 92.12 121 ARG A O 1
ATOM 979 N N . GLU A 1 122 ? 6.475 -6.293 1.314 1.00 91.00 122 GLU A N 1
ATOM 980 C CA . GLU A 1 122 ? 5.736 -5.144 1.840 1.00 91.00 122 GLU A CA 1
ATOM 981 C C . GLU A 1 122 ? 5.286 -4.217 0.710 1.00 91.00 122 GLU A C 1
ATOM 983 O O . GLU A 1 122 ? 4.121 -3.841 0.658 1.00 91.00 122 GLU A O 1
ATOM 988 N N . MET A 1 123 ? 6.169 -3.938 -0.254 1.00 92.25 123 MET A N 1
ATOM 989 C CA . MET A 1 123 ? 5.823 -3.170 -1.450 1.00 92.25 123 MET A CA 1
ATOM 990 C C . MET A 1 123 ? 4.604 -3.769 -2.160 1.00 92.25 123 MET A C 1
ATOM 992 O O . MET A 1 123 ? 3.657 -3.053 -2.461 1.00 92.25 123 MET A O 1
ATOM 996 N N . ARG A 1 124 ? 4.577 -5.093 -2.370 1.00 89.31 124 ARG A N 1
ATOM 997 C CA . ARG A 1 124 ? 3.418 -5.772 -2.969 1.00 89.31 124 ARG A CA 1
ATOM 998 C C . ARG A 1 124 ? 2.160 -5.657 -2.100 1.00 89.31 124 ARG A C 1
ATOM 1000 O O . ARG A 1 124 ? 1.080 -5.475 -2.644 1.00 89.31 124 ARG A O 1
ATOM 1007 N N . GLN A 1 125 ? 2.281 -5.748 -0.776 1.00 87.38 125 GLN A N 1
ATOM 1008 C CA . GLN A 1 125 ? 1.143 -5.598 0.141 1.00 87.38 125 GLN A CA 1
ATOM 1009 C C . GLN A 1 125 ? 0.545 -4.188 0.088 1.00 87.38 125 GLN A C 1
ATOM 1011 O O . GLN A 1 125 ? -0.664 -4.057 -0.074 1.00 87.38 125 GLN A O 1
ATOM 1016 N N . LYS A 1 126 ? 1.383 -3.145 0.149 1.00 85.44 126 LYS A N 1
ATOM 1017 C CA . LYS A 1 126 ? 0.947 -1.742 0.036 1.00 85.44 126 LYS A CA 1
ATOM 1018 C C . LYS A 1 126 ? 0.265 -1.449 -1.305 1.00 85.44 126 LYS A C 1
ATOM 1020 O O . LYS A 1 126 ? -0.611 -0.596 -1.388 1.00 85.44 126 LYS A O 1
ATOM 1025 N N . LEU A 1 127 ? 0.657 -2.175 -2.348 1.00 85.56 127 LEU A N 1
ATOM 1026 C CA . LEU A 1 127 ? 0.185 -2.004 -3.718 1.00 85.56 127 LEU A CA 1
ATOM 1027 C C . LEU A 1 127 ? -0.985 -2.921 -4.110 1.00 85.56 127 LEU A C 1
ATOM 1029 O O . LEU A 1 127 ? -1.476 -2.817 -5.231 1.00 85.56 127 LEU A O 1
ATOM 1033 N N . LEU A 1 128 ? -1.463 -3.783 -3.207 1.00 83.06 128 LEU A N 1
ATOM 1034 C CA . LEU A 1 128 ? -2.488 -4.794 -3.497 1.00 83.06 128 LEU A CA 1
ATOM 1035 C C . LEU A 1 128 ? -3.818 -4.194 -3.985 1.00 83.06 128 LEU A C 1
ATOM 1037 O O . LEU A 1 128 ? -4.542 -4.823 -4.750 1.00 83.06 128 LEU A O 1
ATOM 1041 N N . HIS A 1 129 ? -4.146 -2.984 -3.534 1.00 75.50 129 HIS A N 1
ATOM 1042 C CA . HIS A 1 129 ? -5.405 -2.310 -3.858 1.00 75.50 129 HIS A CA 1
ATOM 1043 C C . HIS A 1 129 ? -5.351 -1.486 -5.151 1.00 75.50 129 HIS A C 1
ATOM 1045 O O . HIS A 1 129 ? -6.351 -0.879 -5.529 1.00 75.50 129 HIS A O 1
ATOM 1051 N N . VAL A 1 130 ? -4.197 -1.439 -5.819 1.00 82.06 130 VAL A N 1
ATOM 1052 C CA . VAL A 1 130 ? -4.013 -0.683 -7.057 1.00 82.06 130 VAL A CA 1
ATOM 1053 C C . VAL A 1 130 ? -4.226 -1.607 -8.254 1.00 82.06 130 VAL A C 1
ATOM 1055 O O . VAL A 1 130 ? -3.598 -2.661 -8.357 1.00 82.06 130 VAL A O 1
ATOM 1058 N N . ASP A 1 131 ? -5.074 -1.190 -9.195 1.00 83.56 131 ASP A N 1
ATOM 1059 C CA . ASP A 1 131 ? -5.263 -1.916 -10.452 1.00 83.56 131 ASP A CA 1
ATOM 1060 C C . ASP A 1 131 ? -4.097 -1.650 -11.417 1.00 83.56 131 ASP A C 1
ATOM 1062 O O . ASP A 1 131 ? -4.101 -0.726 -12.236 1.00 83.56 131 ASP A O 1
ATOM 1066 N N . PHE A 1 132 ? -3.062 -2.480 -11.307 1.00 86.69 132 PHE A N 1
ATOM 1067 C CA . PHE A 1 132 ? -1.943 -2.472 -12.245 1.00 86.69 132 PHE A CA 1
ATOM 1068 C C . PHE A 1 132 ? -2.246 -3.198 -13.553 1.00 86.69 132 PHE A C 1
ATOM 1070 O O . PHE A 1 132 ? -1.509 -2.997 -14.515 1.00 86.69 132 PHE A O 1
ATOM 1077 N N . GLY A 1 133 ? -3.301 -4.014 -13.630 1.00 85.69 133 GLY A N 1
ATOM 1078 C CA . GLY A 1 133 ? -3.640 -4.750 -14.848 1.00 85.69 133 GLY A CA 1
ATOM 1079 C C . GLY A 1 133 ? -4.008 -3.799 -15.982 1.00 85.69 133 GLY A C 1
ATOM 1080 O O . GLY A 1 133 ? -3.436 -3.870 -17.074 1.00 85.69 133 GLY A O 1
ATOM 1081 N N . GLU A 1 134 ? -4.891 -2.841 -15.693 1.00 84.75 134 GLU A N 1
ATOM 1082 C CA . GLU A 1 134 ? -5.257 -1.790 -16.646 1.00 84.75 134 GLU A CA 1
ATOM 1083 C C . GLU A 1 134 ? -4.047 -0.920 -17.022 1.00 84.75 134 GLU A C 1
ATOM 1085 O O . GLU A 1 134 ? -3.825 -0.610 -18.198 1.00 84.75 134 GLU A O 1
ATOM 1090 N N . TRP A 1 135 ? -3.232 -0.543 -16.030 1.00 88.44 135 TRP A N 1
ATOM 1091 C CA . TRP A 1 135 ? -2.045 0.276 -16.263 1.00 88.44 135 TRP A CA 1
ATOM 1092 C C . TRP A 1 135 ? -1.031 -0.437 -17.166 1.00 88.44 135 TRP A C 1
ATOM 1094 O O . TRP A 1 135 ? -0.543 0.163 -18.124 1.00 88.44 135 TRP A O 1
ATOM 1104 N N . VAL A 1 136 ? -0.747 -1.718 -16.913 1.00 90.00 136 VAL A N 1
ATOM 1105 C CA . VAL A 1 136 ? 0.164 -2.536 -17.729 1.00 90.00 136 VAL A CA 1
ATOM 1106 C C . VAL A 1 136 ? -0.349 -2.625 -19.162 1.00 90.00 136 VAL A C 1
ATOM 1108 O O . VAL A 1 136 ? 0.415 -2.335 -20.075 1.00 90.00 136 VAL A O 1
ATOM 1111 N N . GLY A 1 137 ? -1.637 -2.913 -19.376 1.00 87.31 137 GLY A N 1
ATOM 1112 C CA . GLY A 1 137 ? -2.213 -3.007 -20.724 1.00 87.31 137 GLY A CA 1
ATOM 1113 C C . GLY A 1 137 ? -2.111 -1.716 -21.548 1.00 87.31 137 GLY A C 1
ATOM 1114 O O . GLY A 1 137 ? -2.030 -1.768 -22.773 1.00 87.31 137 GLY A O 1
ATOM 1115 N N . LYS A 1 138 ? -2.077 -0.552 -20.887 1.00 86.62 138 LYS A N 1
ATOM 1116 C CA . LYS A 1 138 ? -1.921 0.761 -21.536 1.00 86.62 138 LYS A CA 1
ATOM 1117 C C . LYS A 1 138 ? -0.465 1.170 -21.762 1.00 86.62 138 LYS A C 1
ATOM 1119 O O . LYS A 1 138 ? -0.194 1.927 -22.691 1.00 86.62 138 LYS A O 1
ATOM 1124 N N . ASN A 1 139 ? 0.454 0.730 -20.903 1.00 87.75 139 ASN A N 1
ATOM 1125 C CA . ASN A 1 139 ? 1.816 1.277 -20.838 1.00 87.75 139 ASN A CA 1
ATOM 1126 C C . ASN A 1 139 ? 2.911 0.282 -21.242 1.00 87.75 139 ASN A C 1
ATOM 1128 O O . ASN A 1 139 ? 4.036 0.698 -21.515 1.00 87.75 139 ASN A O 1
ATOM 1132 N N . ILE A 1 140 ? 2.603 -1.015 -21.280 1.00 88.38 140 ILE A N 1
ATOM 1133 C CA . ILE A 1 140 ? 3.544 -2.086 -21.603 1.00 88.38 140 ILE A CA 1
ATOM 1134 C C . ILE A 1 140 ? 2.953 -2.935 -22.724 1.00 88.38 140 ILE A C 1
ATOM 1136 O O . ILE A 1 140 ? 1.840 -3.446 -22.628 1.00 88.38 140 ILE A O 1
ATOM 1140 N N . HIS A 1 141 ? 3.731 -3.125 -23.786 1.00 83.12 141 HIS A N 1
ATOM 1141 C CA . HIS A 1 141 ? 3.385 -4.085 -24.822 1.00 83.12 141 HIS A CA 1
ATOM 1142 C C . HIS A 1 141 ? 3.794 -5.484 -24.355 1.00 83.12 141 HIS A C 1
ATOM 1144 O O . HIS A 1 141 ? 4.983 -5.794 -24.294 1.00 83.12 141 HIS A O 1
ATOM 1150 N N . LEU A 1 142 ? 2.814 -6.301 -23.966 1.00 75.88 142 LEU A N 1
ATOM 1151 C CA . LEU A 1 142 ? 3.061 -7.690 -23.594 1.00 75.88 142 LEU A CA 1
ATOM 1152 C C . LEU A 1 142 ? 3.305 -8.527 -24.862 1.00 75.88 142 LEU A C 1
ATOM 1154 O O . LEU A 1 142 ? 2.564 -8.357 -25.834 1.00 75.88 142 LEU A O 1
ATOM 1158 N N . PRO A 1 143 ? 4.313 -9.418 -24.870 1.00 66.88 143 PRO A N 1
ATOM 1159 C CA . PRO A 1 143 ? 4.464 -10.388 -25.947 1.00 66.88 143 PRO A CA 1
ATOM 1160 C C . PRO A 1 143 ? 3.221 -11.291 -26.006 1.00 66.88 143 PRO A C 1
ATOM 1162 O O . PRO A 1 143 ? 2.664 -11.644 -24.964 1.00 66.88 143 PRO A O 1
ATOM 1165 N N . ALA A 1 144 ? 2.774 -11.584 -27.230 1.00 60.16 144 ALA A N 1
ATOM 1166 C CA . ALA A 1 144 ? 1.594 -12.402 -27.519 1.00 60.16 144 ALA A CA 1
ATOM 1167 C C . ALA A 1 144 ? 1.781 -13.877 -27.140 1.00 60.16 144 ALA A C 1
ATOM 1169 O O . ALA A 1 144 ? 2.927 -14.372 -27.246 1.00 60.16 144 ALA A O 1
#